Protein AF-A0A537NVJ5-F1 (afdb_monomer)

Secondary structure (DSSP, 8-state):
-----GGGSSSHHHHHHHHHHHHHTTPPP--HHHHHHHHHHHHHHH--SHHHHHHHHHHTT-SSHHHHHHHH-PPPHHHHHHHHHHHT--

Mean predicted aligned error: 8.8 Å

Radius of gyration: 17.61 Å; Cα contacts (8 Å, |Δi|>4): 49; chains: 1; bounding box: 54×24×44 Å

Foldseek 3Di:
DDDDCPCPPDCPNVQVVQVVVCVVVVHDRDGPVVVLLVLLLCCVVVPPDPVSLVVSCVVSVHPDSVV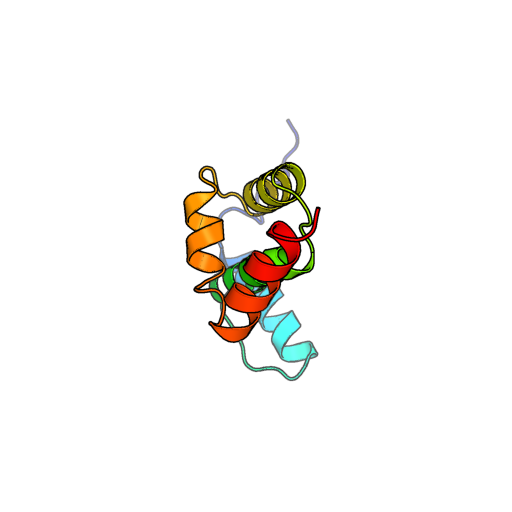SVVSNPDDPPVVVVVVVVVVPDD

pLDDT: mean 80.51, std 11.63, range [44.91, 96.19]

Structure (mmCIF, N/CA/C/O backbone):
data_AF-A0A537NVJ5-F1
#
_entry.id   AF-A0A537NVJ5-F1
#
loop_
_atom_site.group_PDB
_atom_site.id
_atom_site.type_symbol
_atom_site.label_atom_id
_atom_site.label_alt_id
_atom_site.label_comp_id
_atom_site.label_asym_id
_atom_site.label_entity_id
_atom_site.label_seq_id
_atom_site.pdbx_PDB_ins_code
_atom_site.Cartn_x
_atom_site.Cartn_y
_atom_site.Cartn_z
_atom_site.occupancy
_atom_site.B_iso_or_equiv
_atom_site.auth_seq_id
_atom_site.auth_comp_id
_atom_site.auth_asym_id
_atom_site.auth_atom_id
_atom_site.pdbx_PDB_model_num
ATOM 1 N N . MET A 1 1 ? 36.145 0.583 2.929 1.00 45.25 1 MET A N 1
ATOM 2 C CA . MET A 1 1 ? 34.689 0.736 2.698 1.00 45.25 1 MET A CA 1
ATOM 3 C C . MET A 1 1 ? 34.314 -0.013 1.432 1.00 45.25 1 MET A C 1
ATOM 5 O O . MET A 1 1 ? 34.941 0.259 0.413 1.00 45.25 1 MET A O 1
ATOM 9 N N . PRO A 1 2 ? 33.389 -0.983 1.465 1.00 44.91 2 PRO A N 1
ATOM 10 C CA . PRO A 1 2 ? 33.205 -1.864 0.324 1.00 44.91 2 PRO A CA 1
ATOM 11 C C . PRO A 1 2 ? 32.234 -1.269 -0.725 1.00 44.91 2 PRO A C 1
ATOM 13 O O . PRO A 1 2 ? 31.360 -0.463 -0.388 1.00 44.91 2 PRO A O 1
ATOM 16 N N . PRO A 1 3 ? 32.390 -1.610 -2.019 1.00 52.19 3 PRO A N 1
ATOM 17 C CA . PRO A 1 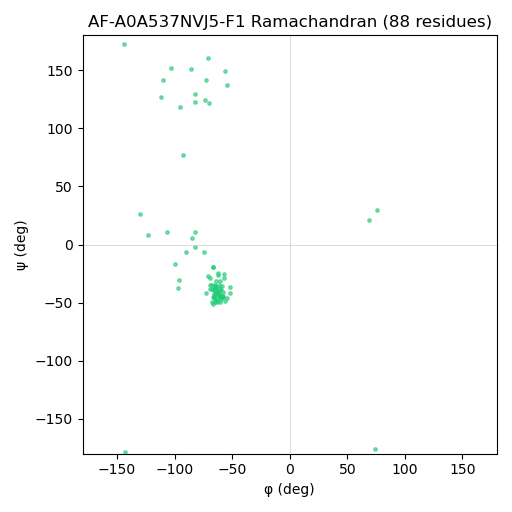3 ? 31.773 -0.890 -3.130 1.00 52.19 3 PRO A CA 1
ATOM 18 C C . PRO A 1 3 ? 30.416 -1.497 -3.530 1.00 52.19 3 PRO A C 1
ATOM 20 O O . PRO A 1 3 ? 30.318 -2.186 -4.540 1.00 52.19 3 PRO A O 1
ATOM 23 N N . HIS A 1 4 ? 29.345 -1.247 -2.772 1.00 55.56 4 HIS A N 1
ATOM 24 C CA . HIS A 1 4 ? 28.065 -1.961 -2.980 1.00 55.56 4 HIS A CA 1
ATOM 25 C C . HIS A 1 4 ? 26.921 -1.163 -3.633 1.00 55.56 4 HIS A C 1
ATOM 27 O O . HIS A 1 4 ? 25.792 -1.639 -3.661 1.00 55.56 4 HIS A O 1
ATOM 33 N N . ARG A 1 5 ? 27.158 0.034 -4.189 1.00 59.97 5 ARG A N 1
ATOM 34 C CA . ARG A 1 5 ? 26.065 0.875 -4.740 1.00 59.97 5 ARG A CA 1
ATOM 35 C C . ARG A 1 5 ? 26.201 1.289 -6.207 1.00 59.97 5 ARG A C 1
ATOM 37 O O . ARG A 1 5 ? 25.397 2.081 -6.684 1.00 59.97 5 ARG A O 1
ATOM 44 N N . ARG A 1 6 ? 27.174 0.755 -6.959 1.00 60.00 6 ARG A N 1
ATOM 45 C CA . ARG A 1 6 ? 27.365 1.137 -8.377 1.00 60.00 6 ARG A CA 1
ATOM 46 C C . ARG A 1 6 ? 26.135 0.846 -9.247 1.00 60.00 6 ARG A C 1
ATOM 48 O O . ARG A 1 6 ? 25.780 1.689 -10.059 1.00 60.00 6 ARG A O 1
ATOM 55 N N . GLY A 1 7 ? 25.467 -0.285 -9.020 1.00 65.62 7 GLY A N 1
ATOM 56 C CA . GLY A 1 7 ? 24.217 -0.660 -9.693 1.00 65.62 7 GLY A CA 1
ATOM 57 C C . GLY A 1 7 ? 22.951 -0.033 -9.100 1.00 65.62 7 GLY A C 1
ATOM 58 O O . GLY A 1 7 ? 21.866 -0.465 -9.445 1.00 65.62 7 GLY A O 1
ATOM 59 N N . TRP A 1 8 ? 23.068 0.943 -8.197 1.00 73.19 8 TRP A N 1
ATOM 60 C CA . TRP A 1 8 ? 21.936 1.643 -7.571 1.00 73.19 8 TRP A CA 1
ATOM 61 C C . TRP A 1 8 ? 22.107 3.165 -7.657 1.00 73.19 8 TRP A C 1
ATOM 63 O O . TRP A 1 8 ? 21.628 3.909 -6.806 1.00 73.19 8 TRP A O 1
ATOM 73 N N . ARG A 1 9 ? 22.856 3.633 -8.665 1.00 78.12 9 ARG A N 1
ATOM 74 C CA . ARG A 1 9 ? 23.132 5.060 -8.888 1.00 78.12 9 ARG A CA 1
ATOM 75 C C . ARG A 1 9 ? 21.898 5.843 -9.330 1.00 78.12 9 ARG A C 1
ATOM 77 O O . ARG A 1 9 ? 21.813 7.034 -9.059 1.00 78.12 9 ARG A O 1
ATOM 84 N N . ASP A 1 10 ? 20.970 5.173 -10.000 1.00 83.38 10 ASP A N 1
ATOM 85 C CA . ASP A 1 10 ? 19.709 5.727 -10.469 1.00 83.38 10 ASP A CA 1
ATOM 86 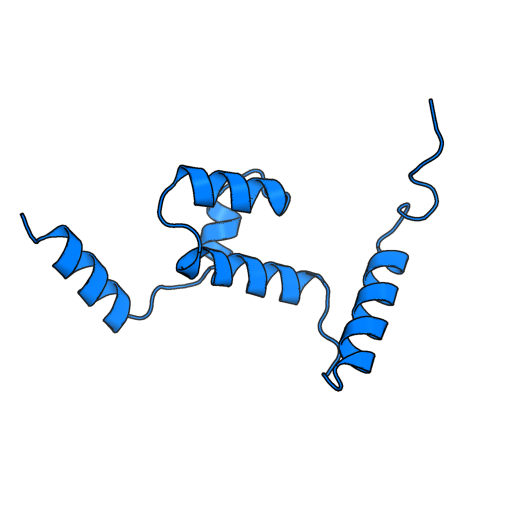C C . ASP A 1 10 ? 18.581 4.686 -10.343 1.00 83.38 10 ASP A C 1
ATOM 88 O O . ASP A 1 10 ? 18.772 3.570 -9.854 1.00 83.38 10 ASP A O 1
ATOM 92 N N . ALA A 1 11 ? 17.376 5.069 -10.770 1.00 82.75 11 ALA A N 1
ATOM 93 C CA . ALA A 1 11 ? 16.192 4.215 -10.723 1.00 82.75 11 ALA A CA 1
ATOM 94 C C . ALA A 1 11 ? 16.040 3.270 -11.941 1.00 82.75 11 ALA A C 1
ATOM 96 O O . ALA A 1 11 ? 15.010 2.611 -12.084 1.00 82.75 11 ALA A O 1
ATOM 97 N N . GLY A 1 12 ? 17.007 3.209 -12.859 1.00 87.38 12 GLY A N 1
ATOM 98 C CA . GLY A 1 12 ? 16.988 2.331 -14.035 1.00 87.38 12 GLY A CA 1
ATOM 99 C C . GLY A 1 12 ? 16.983 0.835 -13.685 1.00 87.38 12 GLY A C 1
ATOM 100 O O . GLY A 1 12 ? 16.108 0.110 -14.169 1.00 87.38 12 GLY A O 1
ATOM 101 N N . PRO A 1 13 ? 17.879 0.368 -12.798 1.00 89.25 13 PRO A N 1
ATOM 102 C CA . PRO A 1 13 ? 17.926 -1.019 -12.337 1.00 89.25 13 PRO A CA 1
ATOM 103 C C . PRO A 1 13 ? 16.601 -1.495 -11.729 1.00 89.25 13 PRO A C 1
ATOM 105 O O . PRO A 1 13 ? 16.056 -2.508 -12.165 1.00 89.25 13 PRO A O 1
ATOM 108 N N . ILE A 1 14 ? 15.999 -0.720 -10.815 1.00 86.31 14 ILE A N 1
ATOM 109 C CA . ILE A 1 14 ? 14.705 -1.085 -10.210 1.00 86.31 14 ILE A CA 1
ATOM 110 C C . ILE A 1 14 ? 13.566 -1.111 -11.238 1.00 86.31 14 ILE A C 1
ATOM 112 O O . ILE A 1 14 ? 12.722 -2.002 -11.200 1.00 86.31 14 ILE A O 1
ATO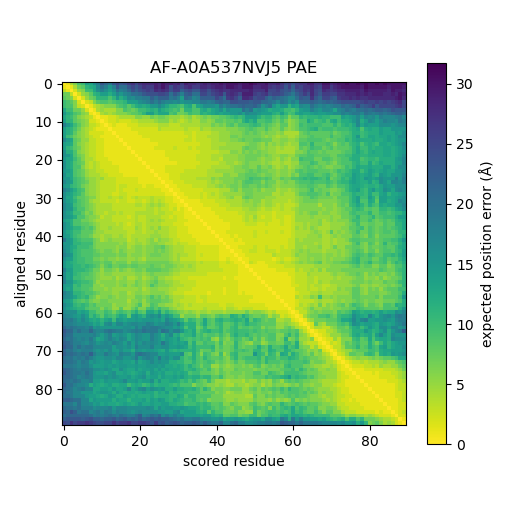M 116 N N . ARG A 1 15 ? 13.551 -0.180 -12.205 1.00 88.75 15 ARG A N 1
ATOM 117 C CA . ARG A 1 15 ? 12.554 -0.181 -13.289 1.00 88.75 15 ARG A CA 1
ATOM 118 C C . ARG A 1 15 ? 12.682 -1.410 -14.183 1.00 88.75 15 ARG A C 1
ATOM 120 O O . ARG A 1 15 ? 11.658 -1.913 -14.635 1.00 88.75 15 ARG A O 1
ATOM 127 N N . THR A 1 16 ? 13.905 -1.872 -14.434 1.00 90.88 16 THR A N 1
ATOM 128 C CA . THR A 1 16 ? 14.172 -3.065 -15.251 1.00 90.88 16 THR A CA 1
ATOM 129 C C . THR A 1 16 ? 13.644 -4.314 -14.557 1.00 90.88 16 THR A C 1
ATOM 131 O O . THR A 1 16 ? 12.808 -5.006 -15.131 1.00 90.88 16 THR A O 1
ATOM 134 N N . ILE A 1 17 ? 14.007 -4.511 -13.283 1.00 90.81 17 ILE A N 1
ATOM 135 C CA . ILE A 1 17 ? 13.512 -5.623 -12.454 1.00 90.81 17 ILE A CA 1
ATOM 136 C C . ILE A 1 17 ? 11.979 -5.640 -12.424 1.00 90.81 17 ILE A C 1
ATOM 138 O O . ILE A 1 17 ? 11.359 -6.678 -12.641 1.00 90.81 17 ILE A O 1
ATOM 142 N N . PHE A 1 18 ? 11.351 -4.480 -12.213 1.00 91.06 18 PHE A N 1
ATOM 143 C CA . PHE A 1 18 ? 9.892 -4.365 -12.216 1.00 91.06 18 PHE A CA 1
ATOM 144 C C . PHE A 1 18 ? 9.279 -4.773 -13.558 1.00 91.06 18 PHE A C 1
ATOM 146 O O . PHE A 1 18 ? 8.350 -5.575 -13.589 1.00 91.06 18 PHE A O 1
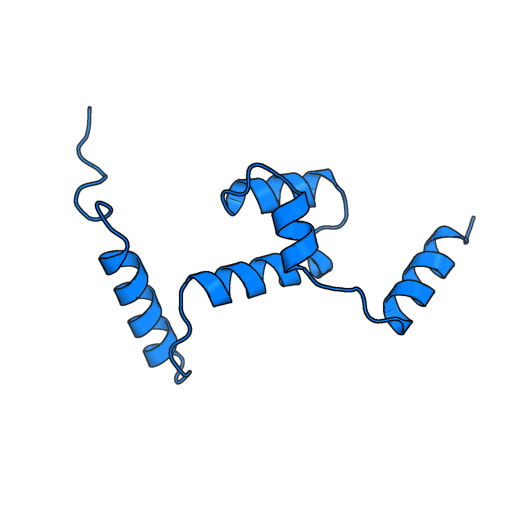ATOM 153 N N . LYS A 1 19 ? 9.792 -4.245 -14.676 1.00 92.31 19 LYS A N 1
ATOM 154 C CA . LYS A 1 19 ? 9.291 -4.590 -16.015 1.00 92.31 19 LYS A CA 1
ATOM 155 C C . LYS A 1 19 ? 9.378 -6.088 -16.281 1.00 92.31 19 LYS A C 1
ATOM 157 O O . LYS A 1 19 ? 8.425 -6.667 -16.796 1.00 92.31 19 LYS A O 1
ATOM 162 N N . GLU A 1 20 ? 10.498 -6.705 -15.925 1.00 94.50 20 GLU A N 1
ATOM 163 C CA . GLU A 1 20 ? 10.705 -8.139 -16.110 1.00 94.50 20 GLU A CA 1
ATOM 164 C C . GLU A 1 20 ? 9.758 -8.971 -15.245 1.00 94.50 20 GLU A C 1
ATOM 166 O O . GLU A 1 20 ? 9.161 -9.915 -15.760 1.00 94.50 20 GLU A O 1
ATOM 171 N N . ALA A 1 21 ? 9.552 -8.585 -13.984 1.00 94.06 21 ALA A N 1
ATOM 172 C CA . ALA A 1 21 ? 8.629 -9.263 -13.078 1.00 94.06 21 ALA A CA 1
ATOM 173 C C . ALA A 1 21 ? 7.169 -9.185 -13.562 1.00 94.06 21 ALA A C 1
ATOM 175 O O . ALA A 1 21 ? 6.497 -10.212 -13.637 1.00 94.06 21 ALA A O 1
ATOM 176 N N . PHE A 1 22 ? 6.689 -7.997 -13.957 1.00 93.81 22 PHE A N 1
ATOM 177 C CA . PHE A 1 22 ? 5.336 -7.838 -14.511 1.00 93.81 22 PHE A CA 1
ATOM 178 C C . PHE A 1 22 ? 5.159 -8.649 -15.802 1.00 93.81 22 PHE A C 1
ATOM 180 O O . PHE A 1 22 ? 4.162 -9.355 -15.949 1.00 93.81 22 PHE A O 1
ATOM 187 N N . ARG A 1 23 ? 6.162 -8.634 -16.693 1.00 95.19 23 ARG A N 1
ATOM 188 C CA . ARG A 1 23 ? 6.158 -9.449 -17.917 1.00 95.19 23 ARG A CA 1
ATOM 189 C C . ARG A 1 23 ? 6.096 -10.947 -17.607 1.00 95.19 23 ARG A C 1
ATOM 191 O O . ARG A 1 23 ? 5.319 -11.653 -18.239 1.00 95.19 23 ARG A O 1
ATOM 198 N N . ALA A 1 24 ? 6.896 -11.429 -16.655 1.00 96.19 24 ALA A N 1
ATOM 199 C CA . ALA A 1 24 ? 6.917 -12.838 -16.257 1.00 96.19 24 ALA A CA 1
ATOM 200 C C . ALA A 1 24 ? 5.585 -13.293 -15.636 1.00 96.19 24 ALA A C 1
ATOM 202 O O . ALA A 1 24 ? 5.191 -14.441 -15.815 1.00 96.19 24 ALA A O 1
ATOM 203 N N . ALA A 1 25 ? 4.873 -12.387 -14.960 1.00 95.06 25 ALA A N 1
ATOM 204 C CA . ALA A 1 25 ? 3.543 -12.632 -14.408 1.00 95.06 25 ALA A CA 1
ATOM 205 C C . ALA A 1 25 ? 2.397 -12.484 -15.433 1.00 95.06 25 ALA A C 1
ATOM 207 O O . ALA A 1 25 ? 1.239 -12.678 -15.073 1.00 95.06 25 ALA A O 1
ATOM 208 N N . GLY A 1 26 ? 2.683 -12.114 -16.690 1.00 95.56 26 GLY A N 1
ATOM 209 C CA . GLY A 1 26 ? 1.655 -11.859 -17.707 1.00 95.56 26 GLY A CA 1
ATOM 210 C C . GLY A 1 26 ? 0.806 -10.609 -17.436 1.00 95.56 26 GLY A C 1
ATOM 211 O O . GLY A 1 26 ? -0.310 -10.500 -17.938 1.00 95.56 26 GLY A O 1
ATOM 212 N N . LEU A 1 27 ? 1.314 -9.672 -16.632 1.00 92.12 27 LEU A N 1
ATOM 213 C CA . LEU A 1 27 ? 0.606 -8.464 -16.217 1.00 92.12 27 LEU A CA 1
ATOM 214 C C . LEU A 1 27 ? 1.101 -7.226 -16.988 1.00 92.12 27 LEU A C 1
ATOM 216 O O . LEU A 1 27 ? 2.274 -7.163 -17.374 1.00 92.12 27 LEU A O 1
ATOM 220 N N . PRO A 1 28 ? 0.249 -6.196 -17.176 1.00 91.81 28 PRO A N 1
ATOM 221 C CA . PRO A 1 28 ? 0.693 -4.899 -17.674 1.00 91.81 28 PRO A CA 1
ATOM 222 C C . PRO A 1 28 ? 1.792 -4.311 -16.785 1.00 91.81 28 PRO A C 1
ATOM 224 O O . PRO A 1 28 ? 1.818 -4.530 -15.575 1.00 91.81 28 PRO A O 1
ATOM 227 N N . TYR A 1 29 ? 2.696 -3.527 -17.372 1.00 90.38 29 TYR A N 1
ATOM 228 C CA . TYR A 1 29 ? 3.711 -2.834 -16.586 1.00 90.38 29 TYR A CA 1
ATOM 229 C C . TYR A 1 29 ? 3.085 -1.712 -15.752 1.00 90.38 29 TYR A C 1
ATOM 231 O O . TYR A 1 29 ? 2.541 -0.751 -16.297 1.00 90.38 29 TYR A O 1
ATOM 239 N N . PHE A 1 30 ? 3.268 -1.794 -14.437 1.00 87.31 30 PHE A N 1
ATOM 240 C CA . PHE A 1 30 ? 2.973 -0.722 -13.495 1.00 87.31 30 PHE A CA 1
ATOM 241 C C . PHE A 1 30 ? 4.279 -0.161 -12.926 1.00 87.31 30 PHE A C 1
ATOM 243 O O . PHE A 1 30 ? 5.245 -0.886 -12.674 1.00 87.31 30 PHE A O 1
ATOM 250 N N . ASN A 1 31 ? 4.339 1.157 -12.743 1.00 84.56 31 ASN A N 1
ATOM 251 C CA . ASN A 1 31 ? 5.562 1.802 -12.278 1.00 84.56 31 ASN A CA 1
ATOM 252 C C . ASN A 1 31 ? 5.845 1.465 -10.789 1.00 84.56 31 ASN A C 1
ATOM 254 O O . ASN A 1 31 ? 4.934 1.092 -10.042 1.00 84.56 31 ASN A O 1
ATOM 258 N N . PRO A 1 32 ? 7.093 1.622 -10.306 1.00 84.50 32 PRO A N 1
ATOM 259 C CA . PRO A 1 32 ? 7.423 1.318 -8.911 1.00 84.50 32 PRO A CA 1
ATOM 260 C C . PRO A 1 32 ? 6.599 2.096 -7.869 1.00 84.50 32 PRO A C 1
ATOM 262 O O . PRO A 1 32 ? 6.409 1.618 -6.753 1.00 84.50 32 PRO A O 1
ATOM 265 N N . HIS A 1 33 ? 6.071 3.274 -8.219 1.00 82.88 33 HIS A N 1
ATOM 266 C CA . HIS A 1 33 ? 5.248 4.076 -7.313 1.00 82.88 33 HIS A CA 1
ATOM 267 C C . HIS A 1 33 ? 3.858 3.467 -7.104 1.00 82.88 33 HIS A C 1
ATOM 269 O O . HIS A 1 33 ? 3.409 3.365 -5.966 1.00 82.88 33 HIS A O 1
ATOM 275 N N . SER A 1 34 ? 3.213 2.962 -8.164 1.00 83.00 34 SER A N 1
ATOM 276 C CA . SER A 1 34 ? 1.937 2.239 -8.034 1.00 83.00 34 SER A CA 1
ATOM 277 C C . SER A 1 34 ? 2.048 1.016 -7.124 1.00 83.00 34 SER A C 1
ATOM 279 O O . SER A 1 34 ? 1.152 0.767 -6.328 1.00 83.00 34 SER A O 1
ATOM 281 N N . PHE A 1 35 ? 3.180 0.312 -7.149 1.00 83.25 35 PHE A N 1
ATOM 282 C CA . PHE A 1 35 ? 3.405 -0.808 -6.238 1.00 83.25 35 PHE A CA 1
ATOM 283 C C . PHE A 1 35 ? 3.581 -0.359 -4.783 1.00 83.25 35 PHE A C 1
ATOM 285 O O . PHE A 1 35 ? 3.048 -0.989 -3.873 1.00 83.25 35 PHE A O 1
ATOM 292 N N . ARG A 1 36 ? 4.258 0.775 -4.545 1.00 83.19 36 ARG A N 1
ATOM 293 C CA . ARG A 1 36 ? 4.333 1.388 -3.208 1.00 83.19 36 ARG A CA 1
ATOM 294 C C . ARG A 1 36 ? 2.944 1.767 -2.681 1.00 83.19 36 ARG A C 1
ATOM 296 O O . ARG A 1 36 ? 2.693 1.572 -1.497 1.00 83.19 36 ARG A O 1
ATOM 303 N N . HIS A 1 37 ? 2.035 2.242 -3.538 1.00 82.00 37 HIS A N 1
ATOM 304 C CA . HIS A 1 37 ? 0.639 2.485 -3.151 1.00 82.00 37 HIS A CA 1
ATOM 305 C C . HIS A 1 37 ? -0.095 1.198 -2.775 1.00 82.00 37 HIS A C 1
ATOM 307 O O . HIS A 1 37 ? -0.767 1.173 -1.748 1.00 82.00 37 HIS A O 1
ATOM 313 N N . THR A 1 38 ? 0.077 0.117 -3.541 1.00 85.19 38 THR A N 1
ATOM 314 C CA . THR A 1 38 ? -0.483 -1.195 -3.182 1.00 85.19 38 THR A CA 1
ATOM 315 C C . THR A 1 38 ? 0.023 -1.661 -1.816 1.00 85.19 38 THR A C 1
ATOM 317 O O . THR A 1 38 ? -0.774 -2.076 -0.980 1.00 85.19 38 THR A O 1
ATOM 320 N N . LEU A 1 39 ? 1.326 -1.528 -1.541 1.00 85.94 39 LEU A N 1
ATOM 321 C CA . LEU A 1 39 ? 1.896 -1.868 -0.232 1.00 85.94 39 LEU A CA 1
ATOM 322 C C . LEU A 1 39 ? 1.369 -0.972 0.893 1.00 85.94 39 LEU A C 1
ATOM 324 O O . LEU A 1 39 ? 1.201 -1.448 2.013 1.00 85.94 39 LEU A O 1
ATOM 328 N N . ALA A 1 40 ? 1.107 0.308 0.623 1.00 83.62 40 ALA A N 1
ATOM 329 C CA . ALA A 1 40 ? 0.477 1.190 1.598 1.00 83.62 40 ALA A CA 1
ATOM 330 C C . ALA A 1 40 ? -0.953 0.721 1.911 1.00 83.62 40 ALA A C 1
ATOM 332 O O . ALA A 1 40 ? -1.269 0.503 3.073 1.00 83.62 40 ALA A O 1
ATOM 333 N N . GLN A 1 41 ? -1.782 0.449 0.899 1.00 83.19 41 GLN A N 1
ATOM 334 C CA . GLN A 1 41 ? -3.134 -0.092 1.102 1.00 83.19 41 GLN A CA 1
ATOM 335 C C . GLN A 1 41 ? -3.114 -1.426 1.860 1.00 83.19 41 GLN A C 1
ATOM 337 O O . GLN A 1 41 ? -3.889 -1.629 2.790 1.00 83.19 41 GLN A O 1
ATOM 342 N N . GLN A 1 42 ? -2.169 -2.313 1.539 1.00 86.38 42 GLN A N 1
ATOM 343 C CA . GLN A 1 42 ? -2.019 -3.601 2.215 1.00 86.38 42 GLN A CA 1
ATOM 344 C C . GLN A 1 42 ? -1.694 -3.467 3.714 1.00 86.38 42 GLN A C 1
ATOM 346 O O . GLN A 1 42 ? -2.044 -4.359 4.492 1.00 86.38 42 GLN A O 1
ATOM 351 N N . ALA A 1 43 ? -1.107 -2.346 4.146 1.00 85.75 43 ALA A N 1
ATOM 352 C CA . ALA A 1 43 ? -0.879 -2.067 5.561 1.00 85.75 43 ALA A CA 1
ATOM 353 C C . ALA A 1 43 ? -2.191 -2.024 6.364 1.00 85.75 43 ALA A C 1
ATOM 355 O O . ALA A 1 43 ? -2.200 -2.459 7.511 1.00 85.75 43 ALA A O 1
ATOM 356 N N . GLN A 1 44 ? -3.313 -1.595 5.764 1.00 80.81 44 GLN A N 1
ATOM 357 C CA . GLN A 1 44 ? -4.630 -1.604 6.426 1.00 80.81 44 GLN A CA 1
ATOM 358 C C . GLN A 1 44 ? -5.097 -3.015 6.810 1.00 80.81 44 GLN A C 1
ATOM 360 O O . GLN A 1 44 ? -5.899 -3.176 7.727 1.00 80.81 44 GLN A O 1
ATOM 365 N N . HIS A 1 45 ? -4.623 -4.034 6.092 1.00 83.44 45 HIS A N 1
ATOM 366 C CA . HIS A 1 45 ? -5.000 -5.424 6.325 1.00 83.44 45 HIS A CA 1
ATOM 367 C C . HIS A 1 45 ? -4.001 -6.168 7.213 1.00 83.44 45 HIS A C 1
ATOM 369 O O . HIS A 1 45 ? -4.392 -7.100 7.913 1.00 83.44 45 HIS A O 1
ATOM 375 N N . GLN A 1 46 ? -2.719 -5.795 7.164 1.00 87.12 46 GLN A N 1
ATOM 376 C CA . GLN A 1 46 ? -1.660 -6.510 7.880 1.00 87.12 46 GLN A CA 1
ATOM 377 C C . GLN A 1 46 ? -1.298 -5.885 9.224 1.00 87.12 46 GLN A C 1
ATOM 379 O O . GLN A 1 46 ? -1.039 -6.628 10.168 1.00 87.12 46 GLN A O 1
ATOM 384 N N . CYS A 1 47 ? -1.299 -4.554 9.326 1.00 89.12 47 CYS A N 1
ATOM 385 C CA . CYS A 1 47 ? -0.943 -3.861 10.557 1.00 89.12 47 CYS A CA 1
ATOM 386 C C . CYS A 1 47 ? -2.151 -3.805 11.495 1.00 89.12 47 CYS A C 1
ATOM 388 O O . CYS A 1 47 ? -3.210 -3.280 11.154 1.00 89.12 47 CYS A O 1
ATOM 390 N N . ARG A 1 48 ? -1.979 -4.334 12.701 1.00 86.94 48 ARG A N 1
ATOM 391 C CA . ARG A 1 48 ? -3.011 -4.441 13.739 1.00 86.94 48 ARG A CA 1
ATOM 392 C C . ARG A 1 48 ? -2.907 -3.341 14.784 1.00 86.94 48 ARG A C 1
ATOM 394 O O . ARG A 1 48 ? -3.851 -3.119 15.537 1.00 86.94 48 ARG A O 1
ATOM 401 N N . ASN A 1 49 ? -1.762 -2.671 14.851 1.00 84.50 49 ASN A N 1
ATOM 402 C CA . ASN A 1 49 ? -1.501 -1.594 15.791 1.00 84.50 49 ASN A CA 1
ATOM 403 C C . ASN A 1 49 ? -0.623 -0.503 15.157 1.00 84.50 49 ASN A C 1
ATOM 405 O O . ASN A 1 49 ? -0.116 -0.627 14.038 1.00 84.50 49 ASN A O 1
ATOM 409 N N . TYR A 1 50 ? -0.467 0.593 15.895 1.00 82.88 50 TYR A N 1
ATOM 410 C CA . TYR A 1 50 ? 0.293 1.758 15.455 1.00 82.88 50 TYR A CA 1
ATOM 411 C C . TYR A 1 50 ? 1.790 1.470 15.266 1.00 82.88 50 TYR A C 1
ATOM 413 O O . TYR A 1 50 ? 2.400 2.020 14.352 1.00 82.88 50 TYR A O 1
ATOM 421 N N . GLU A 1 51 ? 2.385 0.611 16.097 1.00 87.25 51 GLU A N 1
ATOM 422 C CA . GLU A 1 51 ? 3.808 0.262 16.017 1.00 87.25 51 GLU A CA 1
ATOM 423 C C . GLU A 1 51 ? 4.123 -0.492 14.719 1.00 87.25 51 GLU A C 1
ATOM 425 O O . GLU A 1 51 ? 5.036 -0.110 13.987 1.00 87.25 51 GLU A O 1
ATOM 430 N N . GLU A 1 52 ? 3.303 -1.484 14.368 1.00 89.19 52 GLU A N 1
ATOM 431 C CA . GLU A 1 52 ? 3.399 -2.215 13.102 1.00 89.19 52 GLU A CA 1
ATOM 432 C C . GLU A 1 52 ? 3.224 -1.280 11.902 1.00 89.19 52 GLU A C 1
ATOM 434 O O . GLU A 1 52 ? 3.993 -1.348 10.942 1.00 89.19 52 GLU A O 1
ATOM 439 N N . LEU A 1 53 ? 2.254 -0.361 11.968 1.00 85.88 53 LEU A N 1
ATOM 440 C CA . LEU A 1 53 ? 2.035 0.625 10.910 1.00 85.88 53 LEU A CA 1
ATOM 441 C C . LEU A 1 53 ? 3.226 1.588 10.778 1.00 85.88 53 LEU A C 1
ATOM 443 O O . LEU A 1 53 ? 3.618 1.948 9.664 1.00 85.88 53 LEU A O 1
ATOM 447 N N . LYS A 1 54 ? 3.839 1.989 11.900 1.00 82.44 54 LYS A N 1
ATOM 448 C CA . LYS A 1 54 ? 5.030 2.846 11.916 1.00 82.44 54 LYS A CA 1
ATOM 449 C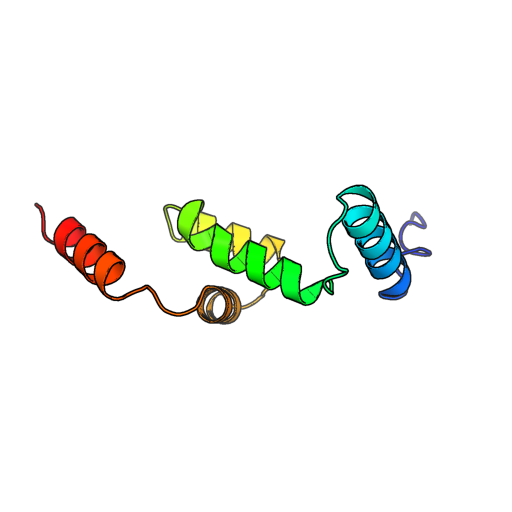 C . LYS A 1 54 ? 6.239 2.125 11.321 1.00 82.44 54 LYS A C 1
ATOM 451 O O . LYS A 1 54 ? 6.907 2.708 10.467 1.00 82.44 54 LYS A O 1
ATOM 456 N N . ALA A 1 55 ? 6.469 0.869 11.700 1.00 88.19 55 ALA A N 1
ATOM 457 C CA . ALA A 1 55 ? 7.533 0.037 11.143 1.00 88.19 55 ALA A CA 1
ATOM 458 C C . ALA A 1 55 ? 7.344 -0.190 9.633 1.00 88.19 55 ALA A C 1
ATOM 460 O O . ALA A 1 55 ? 8.285 -0.016 8.857 1.00 88.19 55 ALA A O 1
ATOM 461 N N . TRP A 1 56 ? 6.115 -0.484 9.193 1.00 89.00 56 TRP A N 1
ATOM 462 C CA . TRP A 1 56 ? 5.773 -0.627 7.774 1.00 89.00 56 TRP A CA 1
ATOM 463 C C . TRP A 1 56 ? 6.053 0.660 6.989 1.00 89.00 56 TRP A C 1
ATOM 465 O O . TRP A 1 56 ? 6.705 0.633 5.945 1.00 89.00 56 TRP A O 1
ATOM 475 N N . SER A 1 57 ? 5.621 1.809 7.520 1.00 84.31 57 SER A N 1
ATOM 476 C CA . SER A 1 57 ? 5.865 3.132 6.933 1.00 84.31 57 SER A CA 1
ATOM 477 C C . SER A 1 57 ? 7.362 3.432 6.782 1.00 84.31 57 SER A C 1
ATOM 479 O O . SER A 1 57 ? 7.800 3.883 5.723 1.00 84.31 57 SER A O 1
ATOM 481 N N . GLN A 1 58 ? 8.158 3.152 7.817 1.00 83.94 58 GLN A N 1
ATOM 482 C CA . GLN A 1 58 ? 9.608 3.368 7.794 1.00 83.94 58 GLN A CA 1
ATOM 483 C C . GLN A 1 58 ? 10.317 2.42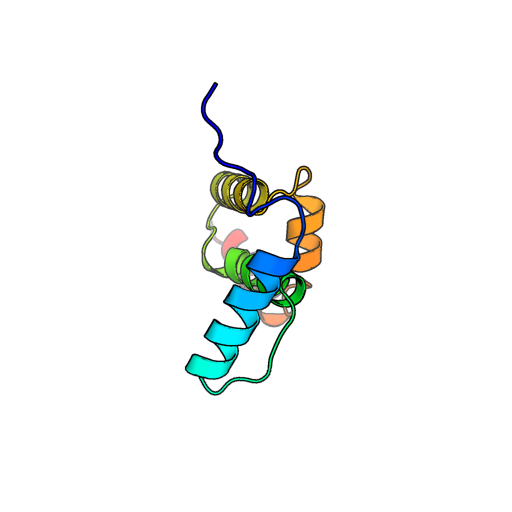4 6.820 1.00 83.94 58 GLN A C 1
ATOM 485 O O . GLN A 1 58 ? 11.210 2.864 6.099 1.00 83.94 58 GLN A O 1
ATOM 490 N N . ASN A 1 59 ? 9.883 1.163 6.725 1.00 86.44 59 ASN A N 1
ATOM 491 C CA . ASN A 1 59 ? 10.399 0.212 5.738 1.00 86.44 59 ASN A CA 1
ATOM 492 C C . ASN A 1 59 ? 10.145 0.682 4.296 1.00 86.44 59 ASN A C 1
ATOM 494 O O . ASN A 1 59 ? 10.984 0.501 3.417 1.00 86.44 59 ASN A O 1
ATOM 498 N N . LEU A 1 60 ? 9.012 1.345 4.054 1.00 82.06 60 LEU A N 1
ATOM 499 C CA . LEU A 1 60 ? 8.730 1.966 2.763 1.00 82.06 60 LEU A CA 1
ATOM 500 C C . LEU A 1 60 ? 9.527 3.254 2.528 1.00 82.06 60 LEU A C 1
ATOM 502 O O . LEU A 1 60 ? 9.438 3.790 1.428 1.00 82.06 60 LEU A O 1
ATOM 506 N N . GLY A 1 61 ? 10.281 3.770 3.504 1.00 77.62 61 GLY A N 1
ATOM 507 C CA . GLY A 1 61 ? 11.032 5.024 3.402 1.00 77.62 61 GLY A CA 1
ATOM 508 C C . GLY A 1 61 ? 10.156 6.276 3.512 1.00 77.62 61 GLY A C 1
ATOM 509 O O . GLY A 1 61 ? 10.432 7.272 2.847 1.00 77.62 61 GLY A O 1
ATOM 510 N N . HIS A 1 62 ? 9.045 6.206 4.253 1.00 74.06 62 HIS A N 1
ATOM 511 C CA . HIS A 1 62 ? 8.245 7.375 4.625 1.00 74.06 62 HIS A CA 1
ATOM 512 C C . HIS A 1 62 ? 8.656 7.867 6.020 1.00 74.06 62 HIS A C 1
ATOM 514 O O . HIS A 1 62 ? 8.460 7.153 7.007 1.00 74.06 62 HIS A O 1
ATOM 520 N N . ASP A 1 63 ? 9.160 9.100 6.108 1.00 60.94 63 ASP A N 1
ATOM 521 C CA . ASP A 1 63 ? 9.510 9.739 7.387 1.00 60.94 63 ASP A CA 1
ATOM 522 C C . ASP A 1 63 ? 8.260 10.076 8.220 1.00 60.94 63 ASP A C 1
ATOM 524 O O . ASP A 1 63 ? 8.247 9.932 9.449 1.00 60.94 63 ASP A O 1
ATOM 528 N N . ASP A 1 64 ? 7.170 10.441 7.539 1.00 66.38 64 ASP A N 1
ATOM 529 C CA . ASP A 1 64 ? 5.881 10.765 8.145 1.00 66.38 64 ASP A CA 1
ATOM 530 C C . ASP A 1 64 ? 4.815 9.709 7.809 1.00 66.38 64 ASP A C 1
ATOM 532 O O . ASP A 1 64 ? 4.523 9.429 6.641 1.00 66.38 64 ASP A O 1
ATOM 536 N N . LEU A 1 65 ? 4.174 9.182 8.857 1.00 67.81 65 LEU A N 1
ATOM 537 C CA . LEU A 1 65 ? 3.055 8.242 8.780 1.00 67.81 65 LEU A CA 1
ATOM 538 C C . LEU A 1 65 ? 1.881 8.810 7.971 1.00 67.81 65 LEU A C 1
ATOM 540 O O . LEU A 1 65 ? 1.150 8.050 7.335 1.00 67.81 65 LEU A O 1
ATOM 544 N N . ARG A 1 66 ? 1.722 10.143 7.954 1.00 60.66 66 ARG A N 1
ATOM 545 C CA . ARG A 1 66 ? 0.700 10.844 7.168 1.00 60.66 66 ARG A CA 1
ATOM 546 C C . ARG A 1 66 ? 0.731 10.421 5.703 1.00 60.66 66 ARG A C 1
ATOM 548 O O . ARG A 1 66 ? -0.325 10.195 5.124 1.00 60.66 66 ARG A O 1
ATOM 555 N N . THR A 1 67 ? 1.915 10.268 5.109 1.00 63.03 67 THR A N 1
ATOM 556 C CA . THR A 1 67 ? 2.038 9.867 3.695 1.00 63.03 67 THR A CA 1
ATOM 557 C C . THR A 1 67 ? 1.566 8.434 3.451 1.00 63.03 67 THR A C 1
ATOM 559 O O . THR A 1 67 ? 0.929 8.164 2.431 1.00 63.03 67 THR A O 1
ATOM 562 N N . THR A 1 68 ? 1.785 7.538 4.416 1.00 62.69 68 THR A N 1
ATOM 563 C CA . THR A 1 68 ? 1.241 6.176 4.396 1.00 62.69 68 THR A CA 1
ATOM 564 C C . THR A 1 68 ? -0.276 6.202 4.552 1.00 62.69 68 THR A C 1
ATOM 566 O O . THR A 1 68 ? -0.956 5.636 3.708 1.00 62.69 68 THR A O 1
ATOM 569 N N . MET A 1 69 ? -0.827 6.927 5.533 1.00 65.88 69 MET A N 1
ATOM 570 C CA . MET A 1 69 ? -2.283 7.004 5.733 1.00 65.88 69 MET A CA 1
ATOM 571 C C . MET A 1 69 ? -3.022 7.618 4.537 1.00 65.88 69 MET A C 1
ATOM 573 O O . MET A 1 69 ? -4.062 7.104 4.147 1.00 65.88 69 MET A O 1
ATOM 577 N N . VAL A 1 70 ? -2.473 8.672 3.920 1.00 66.00 70 VAL A N 1
ATOM 578 C CA . VAL A 1 70 ? -3.035 9.254 2.687 1.00 66.00 70 VAL A CA 1
ATOM 579 C C . VAL A 1 70 ? -2.993 8.237 1.544 1.00 66.00 70 VAL A C 1
ATOM 581 O O . VAL A 1 70 ? -3.955 8.113 0.794 1.00 66.00 70 VAL A O 1
ATOM 584 N N . SER A 1 71 ? -1.908 7.466 1.434 1.00 64.31 71 SER A N 1
ATOM 585 C CA . SER A 1 71 ? -1.765 6.426 0.407 1.00 64.31 71 SER A CA 1
ATOM 586 C C . SER A 1 71 ? -2.661 5.207 0.642 1.00 64.31 71 SER A C 1
ATOM 588 O O . SER A 1 71 ? -3.032 4.538 -0.321 1.00 64.31 71 SER A O 1
ATOM 590 N N . CYS A 1 72 ? -3.014 4.918 1.897 1.00 65.44 72 CYS A N 1
ATOM 591 C CA . CYS A 1 72 ? -3.991 3.892 2.248 1.00 65.44 72 CYS A CA 1
ATOM 592 C C . CYS A 1 72 ? -5.412 4.252 1.771 1.00 65.44 72 CYS A C 1
ATOM 594 O O . CYS A 1 72 ? -6.243 3.360 1.634 1.00 65.44 72 CYS A O 1
ATOM 596 N N . GLY A 1 73 ? -5.680 5.530 1.479 1.00 69.31 73 GLY A N 1
ATOM 597 C CA . GLY A 1 73 ? -6.978 6.002 1.007 1.00 69.31 73 GLY A CA 1
ATOM 598 C C . GLY A 1 73 ? -8.047 6.053 2.100 1.00 69.31 73 GLY A C 1
ATOM 599 O O . GLY A 1 73 ? -7.786 5.818 3.282 1.00 69.31 73 GLY A O 1
ATOM 600 N N . GLU A 1 74 ? -9.269 6.397 1.696 1.00 73.50 74 GLU A N 1
ATOM 601 C CA . GLU A 1 74 ? -10.422 6.450 2.593 1.00 73.50 74 GLU A CA 1
ATOM 602 C C . GLU A 1 74 ? -10.896 5.044 2.976 1.00 73.50 74 GLU A C 1
ATOM 604 O O . GLU A 1 74 ? -10.944 4.127 2.154 1.00 73.50 74 GLU A O 1
ATOM 609 N N . ILE A 1 75 ? -11.295 4.874 4.236 1.00 77.25 75 ILE A N 1
ATOM 610 C CA . ILE A 1 75 ? -11.964 3.652 4.677 1.00 77.25 75 ILE A CA 1
ATOM 611 C C . ILE A 1 75 ? -13.385 3.682 4.115 1.00 77.25 75 ILE A C 1
ATOM 613 O O . ILE A 1 75 ? -14.139 4.615 4.384 1.00 77.25 75 ILE A O 1
ATOM 617 N N . ALA A 1 76 ? -13.773 2.644 3.373 1.00 78.88 76 ALA A N 1
ATOM 618 C CA . ALA A 1 76 ? -15.136 2.525 2.871 1.00 78.88 76 ALA A CA 1
ATOM 619 C C . ALA A 1 76 ? -16.158 2.623 4.020 1.00 78.88 76 ALA A C 1
ATOM 621 O O . ALA A 1 76 ? -15.979 2.004 5.072 1.00 78.88 76 ALA A O 1
ATOM 622 N N . ALA A 1 77 ? -17.253 3.358 3.801 1.00 82.56 77 ALA A N 1
ATOM 623 C CA . ALA A 1 77 ? -18.221 3.709 4.846 1.00 82.56 77 ALA A CA 1
ATOM 624 C C . ALA A 1 77 ? -18.731 2.499 5.658 1.00 82.56 77 ALA A C 1
ATOM 626 O O . ALA A 1 77 ? -18.891 2.582 6.875 1.00 82.56 77 ALA A O 1
ATOM 627 N N . TYR A 1 78 ? -18.925 1.3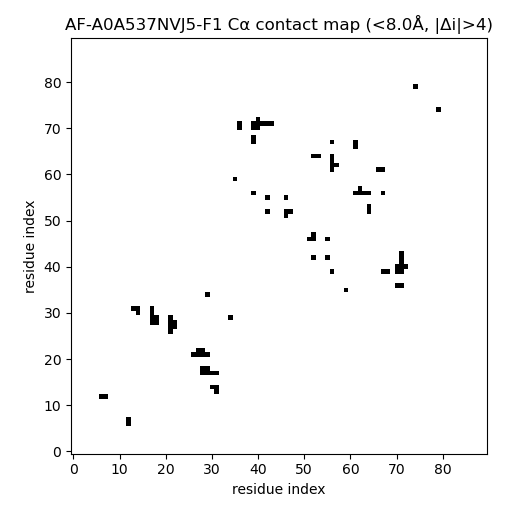46 5.008 1.00 80.62 78 TYR A N 1
ATOM 628 C CA . TYR A 1 78 ? -19.349 0.117 5.684 1.00 80.62 78 TYR A CA 1
ATOM 629 C C . TYR A 1 78 ? -18.287 -0.423 6.664 1.00 80.62 78 TYR A C 1
ATOM 631 O O . TYR A 1 78 ? -18.629 -0.744 7.801 1.00 80.62 78 TYR A O 1
ATOM 639 N N . ARG A 1 79 ? -16.996 -0.450 6.280 1.00 81.75 79 ARG A N 1
ATOM 640 C CA . ARG A 1 79 ? -15.904 -0.848 7.188 1.00 81.75 79 ARG A CA 1
ATOM 641 C C . ARG A 1 79 ? -15.741 0.152 8.320 1.00 81.75 79 ARG A C 1
ATOM 643 O O . ARG A 1 79 ? -15.497 -0.259 9.449 1.00 81.75 79 ARG A O 1
ATOM 650 N N . GLN A 1 80 ? -15.884 1.447 8.040 1.00 86.69 80 GLN A N 1
ATOM 651 C CA . GLN A 1 80 ? -15.804 2.479 9.074 1.00 86.69 80 GLN A CA 1
ATOM 652 C C . GLN A 1 80 ? -16.867 2.248 10.159 1.00 86.69 80 GLN A C 1
ATOM 654 O O . GLN A 1 80 ? -16.546 2.268 11.347 1.00 86.69 80 GLN A O 1
ATOM 659 N N . LEU A 1 81 ? -18.107 1.948 9.755 1.00 87.25 81 LEU A N 1
ATOM 660 C CA . LEU A 1 81 ? -19.189 1.598 10.677 1.00 87.25 81 LEU A CA 1
ATOM 661 C C . LEU A 1 81 ? -18.858 0.352 11.512 1.00 87.25 81 LEU A C 1
ATOM 663 O O . LEU A 1 81 ? -19.087 0.348 12.721 1.00 87.25 81 LEU A O 1
ATOM 667 N N . GLU A 1 82 ? -18.322 -0.703 10.895 1.00 88.31 82 GLU A N 1
ATOM 668 C CA . GLU A 1 82 ? -17.939 -1.929 11.608 1.00 88.31 82 GLU A CA 1
ATOM 669 C C . GLU A 1 82 ? -16.830 -1.689 12.634 1.00 88.31 82 GLU A C 1
ATOM 671 O O . GLU A 1 82 ? -16.931 -2.179 13.759 1.00 88.31 82 GLU A O 1
ATOM 676 N N . VAL A 1 83 ? -15.810 -0.900 12.281 1.00 85.44 83 VAL A N 1
ATOM 677 C CA . VAL A 1 83 ? -14.711 -0.549 13.191 1.00 85.44 83 VAL A CA 1
ATOM 678 C C . VAL A 1 83 ? -15.230 0.271 14.376 1.00 85.44 83 VAL A C 1
ATOM 680 O O . VAL A 1 83 ? -14.941 -0.070 15.520 1.00 85.44 83 VAL A O 1
ATOM 683 N N . ILE A 1 84 ? -16.061 1.292 14.137 1.00 89.75 84 ILE A N 1
ATOM 684 C CA . ILE A 1 84 ? -16.664 2.103 15.210 1.00 89.75 84 ILE A CA 1
ATOM 685 C C . ILE A 1 84 ? -17.526 1.243 16.143 1.00 89.75 84 ILE A C 1
ATOM 687 O O . ILE A 1 84 ? -17.413 1.344 17.367 1.00 89.75 84 ILE A O 1
ATOM 691 N N . ARG A 1 85 ? -18.356 0.353 15.588 1.00 89.94 85 ARG A N 1
ATOM 692 C CA . ARG A 1 85 ? -19.166 -0.580 16.387 1.00 89.94 85 ARG A CA 1
ATOM 693 C C . ARG A 1 85 ? -18.308 -1.523 17.224 1.00 89.94 85 ARG A C 1
ATOM 695 O O . ARG A 1 85 ? -18.675 -1.798 18.360 1.00 89.94 85 ARG A O 1
ATOM 702 N N . ALA A 1 86 ? -17.193 -2.016 16.686 1.00 86.88 86 ALA A 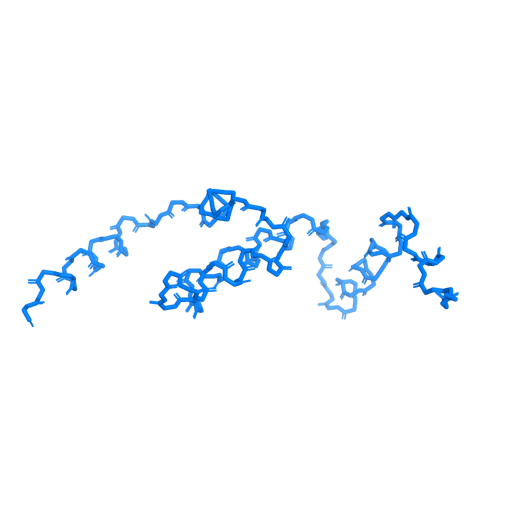N 1
ATOM 703 C CA . ALA A 1 86 ? -16.274 -2.871 17.431 1.00 86.88 86 ALA A CA 1
ATOM 704 C C . ALA A 1 86 ? -15.617 -2.123 18.601 1.00 86.88 86 ALA A C 1
ATOM 706 O O . ALA A 1 86 ? -15.554 -2.675 19.692 1.00 86.88 86 ALA A O 1
ATOM 707 N N . MET A 1 87 ? -15.220 -0.858 18.408 1.00 84.31 87 MET A N 1
ATOM 708 C CA . MET A 1 87 ? -14.660 -0.010 19.477 1.00 84.31 87 MET A CA 1
ATOM 709 C C . MET A 1 87 ? -15.670 0.340 20.579 1.00 84.31 87 MET A C 1
ATOM 711 O O . MET A 1 87 ? -15.275 0.742 21.666 1.00 84.31 87 MET A O 1
ATOM 715 N N . SER A 1 88 ? -16.967 0.215 20.292 1.00 85.19 88 SER A N 1
ATOM 716 C CA . SER A 1 88 ? -18.050 0.528 21.231 1.00 85.19 88 SER A CA 1
ATOM 717 C C . SER A 1 88 ? -18.474 -0.672 22.087 1.00 85.19 88 SER A C 1
ATOM 719 O O . SER A 1 88 ? -19.342 -0.527 22.946 1.00 85.19 88 SER A O 1
ATOM 721 N N . LYS A 1 89 ? -17.934 -1.871 21.824 1.00 72.88 89 LYS A N 1
ATOM 722 C CA . LYS A 1 89 ? -18.202 -3.053 22.649 1.00 72.88 89 LYS A CA 1
ATOM 723 C C . LYS A 1 89 ? -17.281 -3.022 23.880 1.00 72.88 89 LYS A C 1
ATOM 725 O O . LYS A 1 89 ? -16.087 -2.800 23.685 1.00 72.88 89 LYS A O 1
ATOM 730 N N . PRO A 1 90 ? -17.831 -3.191 25.097 1.00 59.97 90 PRO A N 1
ATOM 731 C CA . PRO A 1 90 ? -17.061 -3.171 26.340 1.00 59.97 90 PRO A CA 1
ATOM 732 C C . PRO A 1 90 ? -16.076 -4.339 26.447 1.00 59.97 90 PRO A C 1
ATOM 734 O O . PRO A 1 90 ? -16.327 -5.390 25.808 1.00 59.97 90 PRO A O 1
#

Sequence (90 aa):
MPPHRRGWRDAGPIRTIFKEAFRAAGLPYFNPHSFRHTLAQQAQHQCRNYEELKAWSQNLGHDDLRTTMVSCGEIAAYRQLEVIRAMSKP

Solvent-accessible surface area (backbone atoms only — not comparable to full-atom values): 5479 Å² total; per-residue (Å²): 134,84,90,85,53,80,80,60,77,59,69,60,54,62,52,49,54,46,46,53,51,26,53,75,72,76,42,78,80,68,58,76,64,61,53,52,37,50,54,30,37,48,40,73,78,69,37,90,49,70,67,52,44,50,52,52,28,47,75,71,70,40,95,50,63,65,62,39,54,62,47,40,50,81,75,55,69,70,58,48,52,52,52,55,54,57,73,70,56,132